Protein AF-A0A6N9C504-F1 (afdb_monomer)

Nearest PDB structures (foldseek):
  4jtf-assembly1_C  TM=4.104E-01  e=1.711E+00  Neisseria meningitidis MC58
  8jq3-assembly1_A  TM=2.906E-01  e=5.612E-01  Lacticaseibacillus rhamnosus
  8jq3-assembly1_B  TM=2.590E-01  e=5.612E-01  Lacticaseibacillus rhamnosus
  8j1j-assembly1_A  TM=4.216E-01  e=2.890E+00  Sulfoacidibacillus thermotolerans
  7cwy-assembly2_C  TM=3.009E-01  e=2.374E+00  Enterococcus faecalis

Structure (mmCIF, N/CA/C/O backbone):
data_AF-A0A6N9C504-F1
#
_entry.id   AF-A0A6N9C504-F1
#
loop_
_atom_site.group_PDB
_atom_site.id
_atom_site.type_symbol
_atom_site.label_atom_id
_atom_site.label_alt_id
_atom_site.label_comp_id
_atom_site.label_asym_id
_atom_site.label_entity_id
_atom_site.label_seq_id
_atom_site.pdbx_PDB_ins_code
_atom_site.Cartn_x
_atom_site.Cartn_y
_atom_site.Cartn_z
_atom_site.occupancy
_atom_site.B_iso_or_equiv
_atom_site.auth_seq_id
_atom_site.auth_comp_id
_atom_site.auth_asym_id
_atom_site.auth_atom_id
_atom_site.pdbx_PDB_model_num
ATOM 1 N N . MET A 1 1 ? -7.511 18.681 29.648 1.00 67.38 1 MET A N 1
ATOM 2 C CA . MET A 1 1 ? -7.944 17.992 28.414 1.00 67.38 1 MET A CA 1
ATOM 3 C C . MET A 1 1 ? -6.778 17.140 27.942 1.00 67.38 1 MET A C 1
ATOM 5 O O . MET A 1 1 ? -5.668 17.660 27.991 1.00 67.38 1 MET A O 1
ATOM 9 N N . PRO A 1 2 ? -6.973 15.858 27.592 1.00 82.31 2 PRO A N 1
ATOM 10 C CA . PRO A 1 2 ? -5.899 15.050 27.020 1.00 82.31 2 PRO A CA 1
ATOM 11 C C . PRO A 1 2 ? -5.472 15.619 25.660 1.00 82.31 2 PRO A C 1
ATOM 13 O O . PRO A 1 2 ? -6.300 16.169 24.932 1.00 82.31 2 PRO A O 1
ATOM 16 N N . THR A 1 3 ? -4.181 15.518 25.342 1.00 87.25 3 THR A N 1
ATOM 17 C CA . THR A 1 3 ? -3.643 15.916 24.035 1.00 87.25 3 THR A CA 1
ATOM 18 C C . THR A 1 3 ? -4.227 15.005 22.953 1.00 87.25 3 THR A C 1
ATOM 20 O O . THR A 1 3 ? -4.136 13.786 23.109 1.00 87.25 3 THR A O 1
ATOM 23 N N . PRO A 1 4 ? -4.809 15.545 21.869 1.00 87.56 4 PRO A N 1
ATOM 24 C CA . PRO A 1 4 ? -5.224 14.731 20.732 1.00 87.56 4 PRO A CA 1
ATOM 25 C C . PRO A 1 4 ? -4.023 14.002 20.122 1.00 87.56 4 PRO A C 1
ATOM 27 O O . PRO A 1 4 ? -2.974 14.608 19.905 1.00 87.56 4 PRO A O 1
ATOM 30 N N . ILE A 1 5 ? -4.181 12.710 19.842 1.00 90.81 5 ILE A N 1
ATOM 31 C CA . ILE A 1 5 ? -3.179 11.876 19.170 1.00 90.81 5 ILE A CA 1
ATOM 32 C C . ILE A 1 5 ? -3.768 11.452 17.825 1.00 90.81 5 ILE A C 1
ATOM 34 O O . ILE A 1 5 ? -4.926 11.046 17.769 1.00 90.81 5 ILE A O 1
ATOM 38 N N . SER A 1 6 ? -2.967 11.547 16.764 1.00 94.62 6 SER A N 1
ATOM 39 C CA . SER A 1 6 ? -3.288 11.022 15.433 1.00 94.62 6 SER A CA 1
ATOM 40 C C . SER A 1 6 ? -2.329 9.881 15.103 1.00 94.62 6 SER A C 1
ATOM 42 O O . SER A 1 6 ? -1.128 10.004 15.362 1.00 94.62 6 SER A O 1
ATOM 44 N N . LEU A 1 7 ? -2.851 8.777 14.566 1.00 96.62 7 LEU A N 1
ATOM 45 C CA . LEU A 1 7 ? -2.054 7.637 14.114 1.00 96.62 7 LEU A CA 1
ATOM 46 C C . LEU A 1 7 ? -1.851 7.702 12.598 1.00 96.62 7 LEU A C 1
ATOM 48 O O . LEU A 1 7 ? -2.815 7.788 11.841 1.00 96.62 7 LEU A O 1
ATOM 52 N N . ILE A 1 8 ? -0.598 7.603 12.161 1.00 96.94 8 ILE A N 1
ATOM 53 C CA . ILE A 1 8 ? -0.251 7.377 10.758 1.00 96.94 8 ILE A CA 1
ATOM 54 C C . ILE A 1 8 ? 0.070 5.896 10.603 1.00 96.94 8 ILE A C 1
ATOM 56 O O . ILE A 1 8 ? 1.023 5.403 11.207 1.00 96.94 8 ILE A O 1
ATOM 60 N N . VAL A 1 9 ? -0.747 5.198 9.823 1.00 96.50 9 VAL A N 1
ATOM 61 C CA . VAL A 1 9 ? -0.491 3.822 9.404 1.00 96.50 9 VAL A CA 1
ATOM 62 C C . VAL A 1 9 ? 0.050 3.866 7.992 1.00 96.50 9 VAL A C 1
ATOM 64 O O . VAL A 1 9 ? -0.568 4.481 7.114 1.00 96.50 9 VAL A O 1
ATOM 67 N N . ASP A 1 10 ? 1.208 3.238 7.810 1.00 93.62 10 ASP A N 1
ATOM 68 C CA . ASP A 1 10 ? 1.906 3.240 6.539 1.00 93.62 10 ASP A CA 1
ATOM 69 C C . ASP A 1 10 ? 1.943 1.883 5.845 1.00 93.62 10 ASP A C 1
ATOM 71 O O . ASP A 1 10 ? 1.687 0.849 6.466 1.00 93.62 10 ASP A O 1
ATOM 75 N N . ASP A 1 11 ? 2.225 1.918 4.546 1.00 93.44 11 ASP A N 1
ATOM 76 C CA . ASP A 1 11 ? 2.511 0.775 3.673 1.00 93.44 11 ASP A CA 1
ATOM 77 C C . 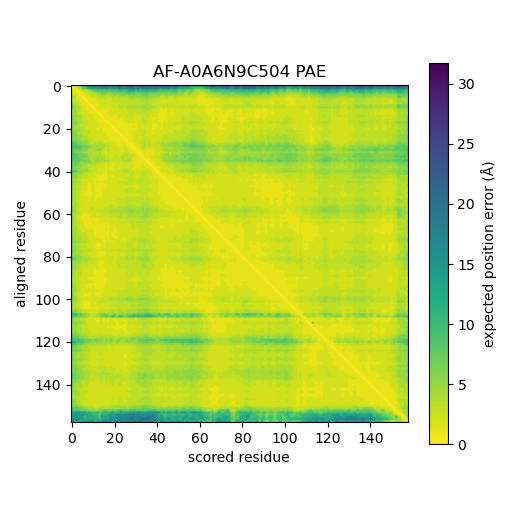ASP A 1 11 ? 1.441 -0.322 3.641 1.00 93.44 11 ASP A C 1
ATOM 79 O O . ASP A 1 11 ? 1.718 -1.495 3.367 1.00 93.44 11 ASP A O 1
ATOM 83 N N . SER A 1 12 ? 0.195 0.037 3.942 1.00 96.81 12 SER A N 1
ATOM 84 C CA . SER A 1 12 ? -0.871 -0.952 4.041 1.00 96.81 12 SER A CA 1
ATOM 85 C C . SER A 1 12 ? -1.366 -1.375 2.661 1.00 96.81 12 SER A C 1
ATOM 87 O O . SER A 1 12 ? -1.568 -0.564 1.754 1.00 96.81 12 SER A O 1
ATOM 89 N N . CYS A 1 13 ? -1.551 -2.681 2.493 1.00 97.00 13 CYS A N 1
ATOM 90 C CA . CYS A 1 13 ? -1.992 -3.286 1.247 1.00 97.00 13 CYS A CA 1
ATOM 91 C C . CYS A 1 13 ? -2.611 -4.675 1.474 1.00 97.00 13 CYS A C 1
ATOM 93 O O . CYS A 1 13 ? -2.354 -5.307 2.504 1.00 97.00 13 CYS A O 1
ATOM 95 N N . PRO A 1 14 ? -3.424 -5.159 0.521 1.00 97.38 14 PRO A N 1
ATOM 96 C CA . PRO A 1 14 ? -3.961 -6.513 0.549 1.00 97.38 14 PRO A CA 1
ATOM 97 C C . PRO A 1 14 ? -2.872 -7.543 0.244 1.00 97.38 14 PRO A C 1
ATOM 99 O O . PRO A 1 14 ? -2.126 -7.377 -0.720 1.00 97.38 14 PRO A O 1
ATOM 102 N N . LEU A 1 15 ? -2.843 -8.629 1.026 1.00 97.38 15 LEU A N 1
ATOM 103 C CA . LEU A 1 15 ? -2.103 -9.888 0.814 1.00 97.38 15 LEU A CA 1
ATOM 104 C C . LEU A 1 15 ? -0.572 -9.818 0.769 1.00 97.38 15 LEU A C 1
ATOM 106 O O . LEU A 1 15 ? 0.092 -10.741 1.239 1.00 97.38 15 LEU A O 1
ATOM 110 N N . ILE A 1 16 ? 0.013 -8.747 0.251 1.00 97.06 16 ILE A N 1
ATOM 111 C CA . ILE A 1 16 ? 1.446 -8.613 0.041 1.00 97.06 16 ILE A CA 1
ATOM 112 C C . ILE A 1 16 ? 2.138 -8.173 1.329 1.00 97.06 16 ILE A C 1
ATOM 114 O O . ILE A 1 16 ? 1.825 -7.146 1.927 1.00 97.06 16 ILE A O 1
ATOM 118 N N . HIS A 1 17 ? 3.172 -8.912 1.726 1.00 95.88 17 HIS A N 1
ATOM 119 C CA . HIS A 1 17 ? 4.104 -8.449 2.747 1.00 95.88 17 HIS A CA 1
ATOM 120 C C . HIS A 1 17 ? 5.127 -7.492 2.119 1.00 95.88 17 HIS A C 1
ATOM 122 O O . HIS A 1 17 ? 6.260 -7.879 1.846 1.00 95.88 17 HIS A O 1
ATOM 128 N N . VAL A 1 18 ? 4.751 -6.234 1.883 1.00 94.62 18 VAL A N 1
ATOM 129 C CA . VAL A 1 18 ? 5.583 -5.257 1.145 1.00 94.62 18 VAL A CA 1
ATOM 130 C C . VAL A 1 18 ? 7.013 -5.154 1.680 1.00 94.62 18 VAL A C 1
ATOM 132 O O . VAL A 1 18 ? 7.961 -5.192 0.899 1.00 94.62 18 VAL A O 1
ATOM 135 N N . TYR A 1 19 ? 7.198 -5.138 3.003 1.00 94.19 19 TYR A N 1
ATOM 136 C CA . TYR A 1 19 ? 8.534 -5.082 3.601 1.00 94.19 19 TYR A CA 1
ATOM 137 C C . TYR A 1 19 ? 9.422 -6.283 3.228 1.00 94.19 19 TYR A C 1
ATOM 139 O O . TYR A 1 19 ? 10.628 -6.122 3.039 1.00 94.19 19 TYR A O 1
ATOM 147 N N . ARG A 1 20 ? 8.846 -7.485 3.071 1.00 95.56 20 ARG A N 1
ATOM 148 C CA . ARG A 1 20 ? 9.571 -8.676 2.601 1.00 95.56 20 ARG A CA 1
ATOM 149 C C . ARG A 1 20 ? 10.149 -8.437 1.208 1.00 95.56 20 ARG A C 1
ATOM 151 O O . ARG A 1 20 ? 11.353 -8.595 1.033 1.00 95.56 20 ARG A O 1
ATOM 158 N N . PHE A 1 21 ? 9.309 -8.014 0.262 1.00 95.00 21 PHE A N 1
ATOM 159 C CA . PHE A 1 21 ? 9.727 -7.730 -1.115 1.00 95.00 21 PHE A CA 1
ATOM 160 C C . PHE A 1 21 ? 10.742 -6.588 -1.171 1.00 95.00 21 PHE A C 1
ATOM 162 O O . PHE A 1 21 ? 11.781 -6.728 -1.806 1.00 95.00 21 PHE A O 1
ATOM 169 N N . HIS A 1 22 ? 10.513 -5.515 -0.414 1.00 93.88 22 HIS A N 1
ATOM 170 C CA . HIS A 1 22 ? 11.433 -4.383 -0.337 1.00 93.88 22 HIS A CA 1
ATOM 171 C C . HIS A 1 22 ? 12.828 -4.801 0.159 1.00 93.88 22 HIS A C 1
ATOM 173 O O . HIS A 1 22 ? 13.852 -4.397 -0.394 1.00 93.88 22 HIS A O 1
ATOM 179 N N . LYS A 1 23 ? 12.902 -5.669 1.179 1.00 95.00 23 LYS A N 1
ATOM 180 C CA . LYS A 1 23 ? 14.183 -6.208 1.655 1.00 95.00 23 LYS A CA 1
ATOM 181 C C . LYS A 1 23 ? 14.923 -7.010 0.590 1.00 95.00 23 LYS A C 1
ATOM 183 O O . LYS A 1 23 ? 16.152 -6.942 0.555 1.00 95.00 23 LYS A O 1
ATOM 188 N N . GLU A 1 24 ? 14.209 -7.790 -0.208 1.00 94.62 24 GLU A N 1
ATOM 189 C CA . GLU A 1 24 ? 14.808 -8.663 -1.215 1.00 94.62 24 GLU A CA 1
ATOM 190 C C . GLU A 1 24 ? 15.227 -7.881 -2.459 1.00 94.62 24 GLU A C 1
ATOM 192 O O . GLU A 1 24 ? 16.375 -7.981 -2.883 1.00 94.62 24 GLU A O 1
ATOM 197 N N . GLU A 1 25 ? 14.322 -7.078 -3.010 1.00 94.75 25 GLU A N 1
ATOM 198 C CA . GLU A 1 25 ? 14.478 -6.455 -4.325 1.00 94.75 25 GLU A CA 1
ATOM 199 C C . GLU A 1 25 ? 15.213 -5.116 -4.255 1.00 94.75 25 GLU A C 1
ATOM 201 O O . GLU A 1 25 ? 16.045 -4.833 -5.110 1.00 94.75 25 GLU A O 1
ATOM 206 N N . VAL A 1 26 ? 14.967 -4.309 -3.217 1.00 94.38 26 VAL A N 1
ATOM 207 C CA . VAL A 1 26 ? 15.607 -2.990 -3.073 1.00 94.38 26 VAL A CA 1
ATOM 208 C C . VAL A 1 26 ? 16.891 -3.088 -2.253 1.00 94.38 26 VAL A C 1
ATOM 210 O O . VAL A 1 26 ? 17.908 -2.496 -2.612 1.00 94.38 26 VAL A O 1
ATOM 213 N N . HIS A 1 27 ? 16.879 -3.842 -1.149 1.00 93.25 27 HIS A N 1
ATOM 214 C CA . HIS A 1 27 ? 18.059 -3.966 -0.281 1.00 93.25 27 HIS A CA 1
ATOM 215 C C . HIS A 1 27 ? 18.976 -5.148 -0.629 1.00 93.25 27 HIS A C 1
ATOM 217 O O . HIS A 1 27 ? 20.049 -5.265 -0.032 1.00 93.25 27 HIS A O 1
ATOM 223 N N . GLY A 1 28 ? 18.576 -6.050 -1.535 1.00 93.94 28 GLY A N 1
ATOM 224 C CA . GLY A 1 28 ? 19.366 -7.244 -1.870 1.00 93.94 28 GLY A CA 1
ATOM 225 C C . GLY A 1 28 ? 19.615 -8.162 -0.667 1.00 93.94 28 GLY A C 1
ATOM 226 O O . GLY A 1 28 ? 20.632 -8.855 -0.592 1.00 93.94 28 GLY A O 1
ATOM 227 N N . SER A 1 29 ? 18.729 -8.119 0.330 1.00 94.62 29 SER A N 1
ATOM 228 C CA . SER A 1 29 ? 18.913 -8.738 1.639 1.00 94.62 29 SER A CA 1
ATOM 229 C C . SER A 1 29 ? 17.898 -9.849 1.879 1.00 94.62 29 SER A C 1
ATOM 231 O O . SER A 1 29 ? 16.782 -9.829 1.371 1.00 94.62 29 SER A O 1
ATOM 233 N N . ARG A 1 30 ? 18.268 -10.835 2.701 1.00 93.69 30 ARG A N 1
ATOM 234 C CA . ARG A 1 30 ? 17.363 -11.950 2.995 1.00 93.69 30 ARG A CA 1
ATOM 235 C C . ARG A 1 30 ? 16.144 -11.487 3.815 1.00 93.69 30 ARG A C 1
ATOM 237 O O . ARG A 1 30 ? 16.305 -10.657 4.724 1.00 93.69 30 ARG A O 1
ATOM 244 N N . PRO A 1 31 ? 14.957 -12.080 3.603 1.00 95.19 31 PRO A N 1
ATOM 245 C CA . PRO A 1 31 ? 13.708 -11.673 4.245 1.00 95.19 31 PRO A CA 1
ATOM 246 C C . PRO A 1 31 ? 13.580 -12.219 5.677 1.00 95.19 31 PRO A C 1
ATOM 248 O O . PRO A 1 31 ? 12.620 -12.898 6.015 1.00 95.19 31 PRO A O 1
ATOM 251 N N . TYR A 1 32 ? 14.559 -11.947 6.539 1.00 95.50 32 TYR A N 1
ATOM 252 C CA . TYR A 1 32 ? 14.493 -12.291 7.960 1.00 95.50 32 TYR A CA 1
ATOM 253 C C . TYR A 1 32 ? 14.245 -11.056 8.824 1.00 95.50 32 TYR A C 1
ATOM 255 O O . TYR A 1 32 ? 14.737 -9.960 8.533 1.00 95.50 32 TYR A O 1
ATOM 263 N N . THR A 1 33 ? 13.505 -11.236 9.909 1.00 91.44 33 THR A N 1
ATOM 264 C CA . THR A 1 33 ? 13.444 -10.292 11.026 1.00 91.44 33 THR A CA 1
ATOM 265 C C . THR A 1 33 ? 14.808 -10.189 11.720 1.00 91.44 33 THR A C 1
ATOM 267 O O . THR A 1 33 ? 15.685 -11.038 11.545 1.00 91.44 33 THR A O 1
ATOM 270 N N . ALA A 1 34 ? 14.994 -9.160 12.551 1.00 88.88 34 ALA A N 1
ATOM 271 C CA . ALA A 1 34 ? 16.228 -8.985 13.324 1.00 88.88 34 ALA A CA 1
ATOM 272 C C . ALA A 1 34 ? 16.513 -10.155 14.290 1.00 88.88 34 ALA A C 1
ATOM 274 O O . ALA A 1 34 ? 17.670 -10.430 14.591 1.00 88.88 34 ALA A O 1
ATOM 275 N N . ASP A 1 35 ? 15.469 -10.860 14.743 1.00 94.81 35 ASP A N 1
ATOM 276 C CA . ASP A 1 35 ? 15.569 -12.053 15.594 1.00 94.81 35 ASP A CA 1
ATOM 277 C C . ASP A 1 35 ? 15.687 -13.375 14.803 1.00 94.81 35 ASP A C 1
ATOM 279 O O . ASP A 1 35 ? 15.675 -14.451 15.397 1.00 94.81 35 ASP A O 1
ATOM 283 N N . GLY A 1 36 ? 15.837 -13.316 13.474 1.00 94.25 36 GLY A N 1
ATOM 284 C CA . GLY A 1 36 ? 16.157 -14.474 12.633 1.00 94.25 36 GLY A CA 1
ATOM 285 C C . GLY A 1 36 ? 14.964 -15.305 12.154 1.00 94.25 36 GLY A C 1
ATOM 286 O O . GLY A 1 36 ? 15.166 -16.381 11.593 1.00 94.25 36 GLY A O 1
ATOM 287 N N . ARG A 1 37 ? 13.725 -14.833 12.328 1.00 95.38 37 ARG A N 1
ATOM 288 C CA . ARG A 1 37 ? 12.526 -15.477 11.767 1.00 95.38 37 ARG A CA 1
ATOM 289 C C . ARG A 1 37 ? 12.327 -15.069 10.314 1.00 95.38 37 ARG A C 1
ATOM 291 O O . ARG A 1 37 ? 12.587 -13.928 9.946 1.00 95.38 37 ARG A O 1
ATOM 298 N N . LEU A 1 38 ? 11.863 -16.001 9.487 1.00 95.25 38 LEU A N 1
ATOM 299 C CA . LEU A 1 38 ? 11.498 -15.696 8.107 1.00 95.25 38 LEU A CA 1
ATOM 300 C C . LEU A 1 38 ? 10.256 -14.791 8.097 1.00 95.25 38 LEU A C 1
ATOM 302 O O . LEU A 1 38 ? 9.306 -15.035 8.844 1.00 95.25 38 LEU A O 1
ATOM 306 N N . LEU A 1 39 ? 10.275 -13.743 7.276 1.00 95.75 39 LEU A N 1
ATOM 307 C CA . LEU A 1 39 ? 9.104 -12.913 7.019 1.00 95.75 39 LEU A CA 1
ATOM 308 C C . LEU A 1 39 ? 8.061 -13.737 6.259 1.00 95.75 39 LEU A C 1
ATOM 310 O O . LEU A 1 39 ? 8.403 -14.486 5.348 1.00 95.75 39 LEU A O 1
ATOM 314 N N . LEU A 1 40 ? 6.792 -13.587 6.641 1.00 93.94 40 LEU A N 1
ATOM 315 C CA . LEU A 1 40 ? 5.677 -14.266 5.980 1.00 93.94 40 LEU A CA 1
ATOM 316 C C . LEU A 1 40 ? 5.612 -13.878 4.504 1.00 93.94 40 LEU A C 1
ATOM 318 O O . LEU A 1 40 ? 5.795 -12.705 4.187 1.00 93.94 40 LEU A O 1
ATOM 322 N N . ASP A 1 41 ? 5.311 -14.835 3.632 1.00 89.88 41 ASP A N 1
ATOM 323 C CA . ASP A 1 41 ? 5.160 -14.566 2.200 1.00 89.88 41 ASP A CA 1
ATOM 324 C C . ASP A 1 41 ? 3.925 -13.698 1.910 1.00 89.88 41 ASP A C 1
ATOM 326 O O . ASP A 1 41 ? 3.984 -12.814 1.057 1.00 89.88 41 ASP A O 1
ATOM 330 N N . THR A 1 42 ? 2.847 -13.892 2.677 1.00 94.38 42 THR A N 1
ATOM 331 C CA . THR A 1 42 ? 1.592 -13.140 2.566 1.00 94.38 42 THR A CA 1
ATOM 332 C C . THR A 1 42 ? 1.054 -12.696 3.928 1.00 94.38 42 THR A C 1
ATOM 334 O O . THR A 1 42 ? 1.371 -13.281 4.969 1.00 94.38 42 THR A O 1
ATOM 337 N N . ILE A 1 43 ? 0.236 -11.642 3.923 1.00 96.50 43 ILE A N 1
ATOM 338 C CA . ILE A 1 43 ? -0.475 -11.110 5.090 1.00 96.50 43 ILE A CA 1
ATOM 339 C C . ILE A 1 43 ? -1.982 -11.353 4.903 1.00 96.50 43 ILE A C 1
ATOM 341 O O . ILE A 1 43 ? -2.573 -10.773 3.994 1.00 96.50 43 ILE A O 1
ATOM 345 N N . PRO A 1 44 ? -2.633 -12.190 5.730 1.00 96.62 44 PRO A N 1
ATOM 346 C CA . PRO A 1 44 ? -4.049 -12.512 5.554 1.00 96.62 44 PRO A CA 1
ATOM 347 C C . PRO A 1 44 ? -4.966 -11.341 5.938 1.00 96.62 44 PRO A C 1
ATOM 349 O O . PRO A 1 44 ? -4.646 -10.575 6.849 1.00 96.62 44 PRO A O 1
ATOM 352 N N . ASN A 1 45 ? -6.154 -11.268 5.324 1.00 98.25 45 ASN A N 1
ATOM 353 C CA . ASN A 1 45 ? -7.178 -10.253 5.630 1.00 98.25 45 ASN A CA 1
ATOM 354 C C . ASN A 1 45 ? -7.582 -10.229 7.117 1.00 98.25 45 ASN A C 1
ATOM 356 O O . ASN A 1 45 ? -7.827 -9.155 7.659 1.00 98.25 45 ASN A O 1
ATOM 360 N N . GLU A 1 46 ? -7.528 -11.371 7.814 1.00 98.06 46 GLU A N 1
ATOM 361 C CA . GLU A 1 46 ? -7.784 -11.454 9.263 1.00 98.06 46 GLU A CA 1
ATOM 362 C C . GLU A 1 46 ? -6.878 -10.507 10.079 1.00 98.06 46 GLU A C 1
ATOM 364 O O . GLU A 1 46 ? -7.261 -10.012 11.141 1.00 98.06 46 GLU A O 1
ATOM 369 N N . PHE A 1 47 ? -5.667 -10.209 9.594 1.00 97.81 47 PHE A N 1
ATOM 370 C CA . PHE A 1 47 ? -4.797 -9.234 10.247 1.00 97.81 47 PHE A CA 1
ATOM 371 C C . PHE A 1 47 ? -5.411 -7.827 10.236 1.00 97.81 47 PHE A C 1
ATOM 373 O O . PHE A 1 47 ? -5.376 -7.139 11.259 1.00 97.81 47 PHE A O 1
ATOM 380 N N . LEU A 1 48 ? -6.006 -7.418 9.109 1.00 98.31 48 LEU A N 1
ATOM 381 C CA . LEU A 1 48 ? -6.721 -6.149 9.000 1.00 98.31 48 LEU A CA 1
ATOM 382 C C . LEU A 1 48 ? -7.947 -6.137 9.920 1.00 98.31 48 LEU A C 1
ATOM 384 O O . LEU A 1 48 ? -8.151 -5.152 10.623 1.00 98.31 48 LEU A O 1
ATOM 388 N N . ASP A 1 49 ? -8.715 -7.227 9.981 1.00 98.44 49 ASP A N 1
ATOM 389 C CA . ASP A 1 49 ? -9.888 -7.305 10.862 1.00 98.44 49 ASP A CA 1
ATOM 390 C C . ASP A 1 49 ? -9.518 -7.064 12.327 1.00 98.44 49 ASP A C 1
ATOM 392 O O . ASP A 1 49 ? -10.139 -6.246 13.010 1.00 98.44 49 ASP A O 1
ATOM 396 N N . ARG A 1 50 ? -8.444 -7.710 12.789 1.00 98.50 50 ARG A N 1
ATOM 397 C CA . ARG A 1 50 ? -7.931 -7.533 14.152 1.00 98.50 50 ARG A CA 1
ATOM 398 C C . ARG A 1 50 ? -7.379 -6.130 14.390 1.00 98.50 50 ARG A C 1
ATOM 400 O O . ARG A 1 50 ? -7.487 -5.612 15.500 1.00 98.50 50 ARG A O 1
ATOM 407 N N . PHE A 1 51 ? -6.777 -5.511 13.376 1.00 98.12 51 PHE A N 1
ATOM 408 C CA . PHE A 1 51 ? -6.362 -4.112 13.455 1.00 98.12 51 PHE A CA 1
ATOM 409 C C . PHE A 1 51 ? -7.576 -3.182 13.610 1.00 98.12 51 PHE A C 1
ATOM 411 O O . PHE A 1 51 ? -7.575 -2.317 14.489 1.00 98.12 51 PHE A O 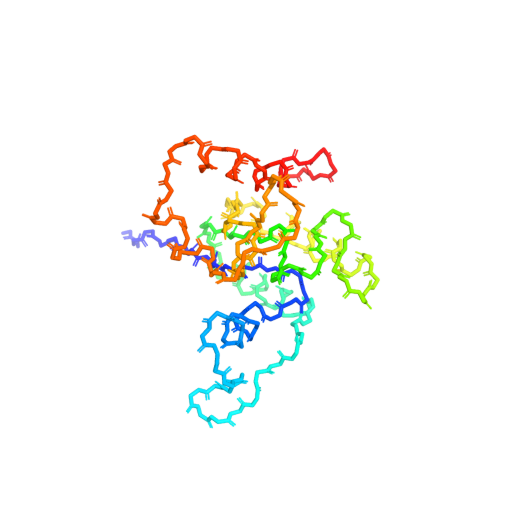1
ATOM 418 N N . CYS A 1 52 ? -8.635 -3.395 12.826 1.00 98.31 52 CYS A N 1
ATOM 419 C CA . CYS A 1 52 ? -9.881 -2.642 12.937 1.00 98.31 52 CYS A CA 1
ATOM 420 C C . CYS A 1 52 ? -10.530 -2.803 14.322 1.00 98.31 52 CYS A C 1
ATOM 422 O O . CYS A 1 52 ? -10.983 -1.808 14.886 1.00 98.31 52 CYS A O 1
ATOM 424 N N . ASP A 1 53 ? -10.499 -4.002 14.918 1.00 98.44 53 ASP A N 1
ATOM 425 C CA . ASP A 1 53 ? -11.001 -4.225 16.284 1.00 98.44 53 ASP A CA 1
ATOM 426 C C . ASP A 1 53 ? -10.286 -3.326 17.308 1.00 98.44 53 ASP A C 1
ATOM 428 O O . ASP A 1 53 ? -10.920 -2.738 18.188 1.00 98.44 53 ASP A O 1
ATOM 432 N N . VAL A 1 54 ? -8.962 -3.171 17.182 1.00 97.44 54 VAL A N 1
ATOM 433 C CA . VAL A 1 54 ? -8.166 -2.286 18.048 1.00 97.44 54 VAL A CA 1
ATOM 434 C C . VAL A 1 54 ? -8.509 -0.818 17.799 1.00 97.44 54 VAL A C 1
ATOM 436 O O . VAL A 1 54 ? -8.707 -0.064 18.753 1.00 97.44 54 VAL A O 1
ATOM 439 N N . VAL A 1 55 ? -8.604 -0.405 16.533 1.00 96.88 55 VAL A N 1
ATOM 440 C CA . VAL A 1 55 ? -8.988 0.963 16.152 1.00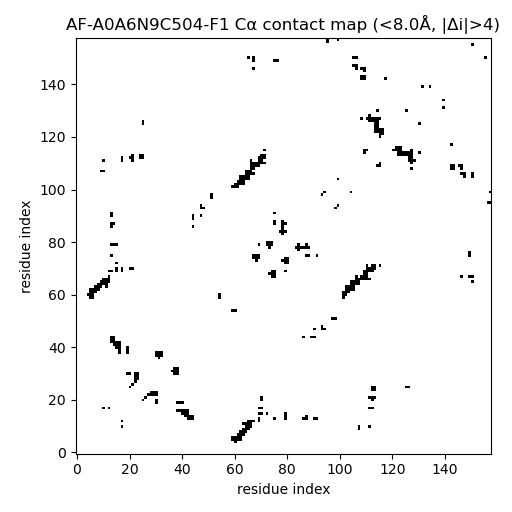 96.88 55 VAL A CA 1
ATOM 441 C C . VAL A 1 55 ? -10.334 1.346 16.764 1.00 96.88 55 VAL A C 1
ATOM 443 O O . VAL A 1 55 ? -10.457 2.419 17.359 1.00 96.88 55 VAL A O 1
ATOM 446 N N . GLU A 1 56 ? -11.332 0.474 16.642 1.00 96.25 56 GLU A N 1
ATOM 447 C CA . GLU A 1 56 ? -12.687 0.700 17.140 1.00 96.25 56 GLU A CA 1
ATOM 448 C C . GLU A 1 56 ? -12.725 0.729 18.672 1.00 96.25 56 GLU A C 1
ATOM 450 O O . GLU A 1 56 ? -13.287 1.664 19.249 1.00 96.25 56 GLU A O 1
ATOM 455 N N . ALA A 1 57 ? -12.077 -0.236 19.334 1.00 96.88 57 ALA A N 1
ATOM 456 C CA . ALA A 1 57 ? -12.042 -0.326 20.793 1.00 96.88 57 ALA A CA 1
ATOM 457 C C . ALA A 1 57 ? -11.307 0.854 21.448 1.00 96.88 57 ALA A C 1
ATOM 459 O O . ALA A 1 57 ? -11.696 1.311 22.524 1.00 96.88 57 ALA A O 1
ATOM 460 N N . CYS A 1 58 ? -10.250 1.359 20.808 1.00 94.38 58 CYS A N 1
ATOM 461 C CA . CYS A 1 58 ? -9.439 2.459 21.328 1.00 94.38 58 CYS A CA 1
ATOM 462 C C . CYS A 1 58 ? -9.848 3.837 20.785 1.00 94.38 58 CYS A C 1
ATOM 464 O O . CYS A 1 58 ? -9.293 4.845 21.221 1.00 94.38 58 CYS A O 1
ATOM 466 N N . GLY A 1 59 ? -10.804 3.905 19.853 1.00 94.12 59 GLY A N 1
ATOM 467 C CA . GLY A 1 59 ? -11.242 5.157 19.234 1.00 94.12 59 GLY A CA 1
ATOM 468 C C . GLY A 1 59 ? -10.137 5.874 18.451 1.00 94.12 59 GLY A C 1
ATOM 469 O O . GLY A 1 59 ? -10.105 7.104 18.442 1.00 94.12 59 GLY A O 1
ATOM 470 N N . VAL A 1 60 ? -9.226 5.123 17.824 1.00 95.31 60 VAL A N 1
ATOM 471 C CA . VAL A 1 60 ? -8.071 5.665 17.086 1.00 95.31 60 VAL A CA 1
ATOM 472 C C . VAL A 1 60 ? -8.526 6.328 15.785 1.00 95.31 60 VAL A C 1
ATOM 474 O O . VAL A 1 60 ? -9.441 5.840 15.127 1.00 95.31 60 VAL A O 1
ATOM 477 N N . ALA A 1 61 ? -7.880 7.429 15.406 1.00 96.69 61 ALA A N 1
ATOM 478 C CA . ALA A 1 61 ? -8.123 8.154 14.163 1.00 96.69 61 ALA A CA 1
ATOM 479 C C . ALA A 1 61 ? -6.803 8.685 13.577 1.00 96.69 61 ALA A C 1
ATOM 481 O O . ALA A 1 61 ? -5.824 8.846 14.316 1.00 96.69 61 ALA A O 1
ATOM 482 N N . GLY A 1 62 ? -6.776 8.972 12.273 1.00 97.06 62 GLY A N 1
ATOM 483 C CA . GLY A 1 62 ? -5.608 9.566 11.616 1.00 97.06 62 GLY A CA 1
ATOM 484 C C . GLY A 1 62 ? -5.539 9.333 10.107 1.00 97.06 62 GLY A C 1
ATOM 485 O O . GLY A 1 62 ? -6.517 9.563 9.408 1.00 97.06 62 GLY A O 1
ATOM 486 N N . LYS A 1 63 ? -4.380 8.900 9.598 1.00 97.19 63 LYS A N 1
ATOM 487 C CA . LYS A 1 63 ? -4.154 8.590 8.172 1.00 97.19 63 LYS A CA 1
ATOM 488 C C . LYS A 1 63 ? -3.814 7.118 7.996 1.00 97.19 63 LYS A C 1
ATOM 490 O O . LYS A 1 63 ? -3.058 6.561 8.791 1.00 97.19 63 LYS A O 1
ATOM 495 N N . PHE A 1 64 ? -4.340 6.515 6.939 1.00 97.50 64 PHE A N 1
ATOM 496 C CA . PHE A 1 64 ? -4.059 5.137 6.556 1.00 97.50 64 PHE A CA 1
ATOM 497 C C . PHE A 1 64 ? -3.700 5.108 5.070 1.00 97.50 64 PHE A C 1
ATOM 499 O O . PHE A 1 64 ? -4.518 5.505 4.240 1.00 97.50 64 PHE A O 1
ATOM 506 N N . SER A 1 65 ? -2.477 4.706 4.712 1.00 96.62 65 SER A N 1
ATOM 507 C CA . SER A 1 65 ? -2.140 4.579 3.290 1.00 96.62 65 SER A CA 1
ATOM 508 C C . SER A 1 65 ? -2.684 3.299 2.674 1.00 96.62 65 SER A C 1
ATOM 510 O O . SER A 1 65 ? -2.863 2.294 3.350 1.00 96.62 65 SER A O 1
ATOM 512 N N . ILE A 1 66 ? -2.934 3.333 1.368 1.00 97.00 66 ILE A N 1
ATOM 513 C CA . ILE A 1 66 ? -3.239 2.148 0.566 1.00 97.00 66 ILE A CA 1
ATOM 514 C C . ILE A 1 66 ? -2.260 2.130 -0.599 1.00 97.00 66 ILE A C 1
ATOM 516 O O . ILE A 1 66 ? -2.267 3.050 -1.416 1.00 97.00 66 ILE A O 1
ATOM 520 N N . ILE A 1 67 ? -1.423 1.097 -0.685 1.00 97.50 67 ILE A N 1
ATOM 521 C CA . ILE A 1 67 ? -0.506 0.940 -1.818 1.00 97.50 67 ILE A CA 1
ATOM 522 C C . ILE A 1 67 ? -1.304 0.442 -3.036 1.00 97.50 67 ILE A C 1
ATOM 524 O O . ILE A 1 67 ? -1.893 -0.638 -2.967 1.00 97.50 67 ILE A O 1
ATOM 528 N N . PRO A 1 68 ? -1.330 1.182 -4.159 1.00 96.94 68 PRO A N 1
ATOM 529 C CA . PRO A 1 68 ? -2.122 0.817 -5.330 1.00 96.94 68 PRO A CA 1
ATOM 530 C C . PRO A 1 68 ? -1.658 -0.432 -6.081 1.00 96.94 68 PRO A C 1
ATOM 532 O O . PRO A 1 68 ? -2.485 -1.171 -6.609 1.00 96.94 68 PRO A O 1
ATOM 535 N N . VAL A 1 69 ? -0.346 -0.655 -6.155 1.00 97.31 69 VAL A N 1
ATOM 536 C CA . VAL A 1 69 ? 0.301 -1.742 -6.906 1.00 97.31 69 VAL A CA 1
ATOM 537 C C . VAL A 1 69 ? 1.267 -2.485 -5.969 1.00 97.31 69 VAL A C 1
ATOM 539 O O . VAL A 1 69 ? 2.485 -2.389 -6.138 1.00 97.31 69 VAL A O 1
ATOM 542 N N . PRO A 1 70 ? 0.773 -3.178 -4.925 1.00 97.06 70 PRO A N 1
ATOM 543 C CA . PRO A 1 70 ? 1.601 -3.675 -3.822 1.00 97.06 70 PRO A CA 1
ATOM 544 C C . PRO A 1 70 ? 2.801 -4.503 -4.290 1.00 97.06 70 PRO A C 1
ATOM 546 O O . PRO A 1 70 ? 2.643 -5.543 -4.929 1.00 97.06 70 PRO A O 1
ATOM 549 N N . ALA A 1 71 ? 4.016 -4.013 -4.018 1.00 96.06 71 ALA A N 1
ATOM 550 C CA . ALA A 1 71 ? 5.284 -4.592 -4.478 1.00 96.06 71 ALA A CA 1
ATOM 551 C C . ALA A 1 71 ? 5.376 -4.895 -5.993 1.00 96.06 71 ALA A C 1
ATOM 553 O O . ALA A 1 71 ? 6.240 -5.660 -6.426 1.00 96.06 71 ALA A O 1
ATOM 554 N N . GLY A 1 72 ? 4.503 -4.311 -6.815 1.00 95.88 72 GLY A N 1
ATOM 555 C CA . GLY A 1 72 ? 4.422 -4.605 -8.240 1.00 95.88 72 GLY A CA 1
ATOM 556 C C . GLY A 1 72 ? 3.766 -5.948 -8.601 1.00 95.88 72 GLY A C 1
ATOM 557 O O . GLY A 1 72 ? 3.987 -6.432 -9.710 1.00 95.88 72 GLY A O 1
ATOM 558 N N . ARG A 1 73 ? 3.014 -6.576 -7.686 1.00 96.50 73 ARG A N 1
ATOM 559 C CA . ARG A 1 73 ? 2.405 -7.914 -7.849 1.00 96.50 73 ARG A CA 1
ATOM 560 C C . ARG A 1 73 ? 0.893 -7.840 -8.075 1.00 96.50 73 ARG A C 1
ATOM 562 O O . ARG A 1 73 ? 0.103 -8.296 -7.254 1.00 96.50 73 ARG A O 1
ATOM 569 N N . GLY A 1 74 ? 0.490 -7.247 -9.195 1.00 96.38 74 GLY A N 1
ATOM 570 C CA . GLY A 1 74 ? -0.909 -6.894 -9.457 1.00 96.38 74 GLY A CA 1
ATOM 571 C C . GLY A 1 74 ? -1.279 -5.534 -8.863 1.00 96.38 74 GLY A C 1
ATOM 572 O O . GLY A 1 74 ? -0.400 -4.751 -8.497 1.00 96.38 74 GLY A O 1
ATOM 573 N N . ASP A 1 75 ? -2.572 -5.229 -8.801 1.00 96.31 75 ASP A N 1
ATOM 574 C CA . ASP A 1 75 ? -3.063 -3.917 -8.374 1.00 96.31 75 ASP A CA 1
ATOM 575 C C . ASP A 1 75 ? -4.423 -3.999 -7.669 1.00 96.31 75 ASP A C 1
ATOM 577 O O . ASP A 1 75 ? -5.143 -4.991 -7.769 1.00 96.31 75 ASP A O 1
ATOM 581 N N . ILE A 1 76 ? -4.793 -2.946 -6.941 1.00 96.31 76 ILE A N 1
ATOM 582 C CA . ILE A 1 76 ? -6.021 -2.934 -6.134 1.00 96.31 76 ILE A CA 1
ATOM 583 C C . ILE A 1 76 ? -7.325 -2.942 -6.956 1.00 96.31 76 ILE A C 1
ATOM 585 O O . ILE A 1 76 ? -8.383 -3.209 -6.393 1.00 96.31 76 ILE A O 1
ATOM 589 N N . LEU A 1 77 ? -7.287 -2.658 -8.263 1.00 95.81 77 LEU A N 1
ATOM 590 C CA . LEU A 1 77 ? -8.464 -2.707 -9.145 1.00 95.81 77 LEU A CA 1
ATOM 591 C C . LEU A 1 77 ? -8.635 -4.090 -9.772 1.00 95.81 77 LEU A C 1
ATOM 593 O O . LEU A 1 77 ? -9.759 -4.566 -9.917 1.00 95.81 77 LEU A O 1
ATOM 597 N N . SER A 1 78 ? -7.530 -4.734 -10.137 1.00 95.81 78 SER A N 1
ATOM 598 C CA . SER A 1 78 ? -7.511 -6.011 -10.857 1.00 95.81 78 SER A CA 1
ATOM 599 C C . SER A 1 78 ? -7.325 -7.223 -9.937 1.00 95.81 78 SER A C 1
ATOM 601 O O . SER A 1 78 ? -7.626 -8.342 -10.345 1.00 95.81 78 SER A O 1
ATOM 603 N N . GLY A 1 79 ? -6.850 -7.005 -8.709 1.00 97.38 79 GLY A N 1
ATOM 604 C CA . GLY A 1 79 ? -6.461 -8.042 -7.758 1.00 97.38 79 GLY A CA 1
ATOM 605 C C . GLY A 1 79 ? -4.946 -8.255 -7.688 1.00 97.38 79 GLY A C 1
ATOM 606 O O . GLY A 1 79 ? -4.191 -7.891 -8.597 1.00 97.38 79 GLY A O 1
ATOM 607 N N . ILE A 1 80 ? -4.508 -8.863 -6.585 1.00 97.69 80 ILE A N 1
ATOM 608 C CA . ILE A 1 80 ? -3.127 -9.320 -6.400 1.00 97.69 80 ILE A CA 1
ATOM 609 C C . ILE A 1 80 ? -2.850 -10.547 -7.274 1.00 97.69 80 ILE A C 1
ATOM 611 O O . ILE A 1 80 ? -3.667 -11.460 -7.382 1.00 97.69 80 ILE A O 1
ATOM 615 N N . GLU A 1 81 ? -1.688 -10.552 -7.926 1.00 96.31 81 GLU A N 1
ATOM 616 C CA . GLU A 1 81 ? -1.291 -11.613 -8.850 1.00 96.31 81 GLU A CA 1
ATOM 617 C C . GLU A 1 81 ? -1.191 -12.973 -8.144 1.00 96.31 81 GLU A C 1
ATOM 619 O O . GLU A 1 81 ? -0.496 -13.118 -7.142 1.00 96.31 81 GLU A O 1
ATOM 624 N N . GLY A 1 82 ? -1.837 -13.991 -8.719 1.00 96.19 82 GLY A N 1
ATOM 625 C CA . GLY A 1 82 ? -1.812 -15.363 -8.203 1.00 96.19 82 GLY A CA 1
ATOM 626 C C . GLY A 1 82 ? -2.923 -15.687 -7.202 1.00 96.19 82 GLY A C 1
ATOM 627 O O . GLY A 1 82 ? -3.153 -16.868 -6.941 1.00 96.19 82 GLY A O 1
ATOM 628 N N . ASP A 1 83 ? -3.650 -14.680 -6.719 1.00 96.88 83 ASP A N 1
ATOM 629 C CA . ASP A 1 83 ? -4.793 -14.831 -5.821 1.00 96.88 83 ASP A CA 1
ATOM 630 C C . ASP A 1 83 ? -6.125 -14.552 -6.540 1.00 96.88 83 ASP A C 1
ATOM 632 O O . ASP A 1 83 ? -6.174 -13.971 -7.626 1.00 96.88 83 ASP A O 1
ATOM 636 N N . ASP A 1 84 ? -7.236 -14.978 -5.932 1.00 97.62 84 ASP A N 1
ATOM 637 C CA . ASP A 1 84 ? -8.574 -14.581 -6.381 1.00 97.62 84 ASP A CA 1
ATOM 638 C C . ASP A 1 84 ? -8.771 -13.070 -6.118 1.00 97.62 84 ASP A C 1
ATOM 640 O O . ASP A 1 84 ? -8.671 -12.644 -4.958 1.00 97.62 84 ASP A O 1
ATOM 644 N N . PRO A 1 85 ? -9.090 -12.244 -7.141 1.00 97.31 85 PRO A N 1
ATOM 645 C CA . PRO A 1 85 ? -9.344 -10.813 -6.964 1.00 97.31 85 PRO A CA 1
ATOM 646 C C . PRO A 1 85 ? -10.383 -10.494 -5.883 1.00 97.31 85 PRO A C 1
ATOM 648 O O . PRO A 1 85 ? -10.287 -9.454 -5.230 1.00 97.31 85 PRO A O 1
ATOM 651 N N . ALA A 1 86 ? -11.334 -11.401 -5.624 1.00 97.69 86 ALA A N 1
ATOM 652 C CA . ALA A 1 86 ? -12.324 -11.238 -4.563 1.00 97.69 86 ALA A CA 1
ATOM 653 C C . ALA A 1 86 ? -11.694 -11.021 -3.176 1.00 97.69 86 ALA A C 1
ATOM 655 O O . ALA A 1 86 ? -12.231 -10.251 -2.382 1.00 97.69 86 ALA A O 1
ATOM 656 N N . ILE A 1 87 ? -10.536 -11.630 -2.896 1.00 97.94 87 ILE A N 1
ATOM 657 C CA . ILE A 1 87 ? -9.831 -11.484 -1.613 1.00 97.94 87 ILE A CA 1
ATOM 658 C C . ILE A 1 87 ? -9.236 -10.074 -1.478 1.00 97.94 87 ILE A C 1
ATOM 660 O O . ILE A 1 87 ? -9.268 -9.470 -0.403 1.00 97.94 87 ILE A O 1
ATOM 664 N N . THR A 1 88 ? -8.738 -9.515 -2.584 1.00 97.88 88 THR A N 1
ATOM 665 C CA . THR A 1 88 ? -8.267 -8.121 -2.644 1.00 97.88 88 THR A CA 1
ATOM 666 C C . THR A 1 88 ? -9.423 -7.149 -2.409 1.00 97.88 88 THR A C 1
ATOM 668 O O . THR A 1 88 ? -9.300 -6.198 -1.637 1.00 97.88 88 THR A O 1
ATOM 671 N N . TYR A 1 89 ? -10.573 -7.412 -3.030 1.00 97.31 89 TYR A N 1
ATOM 672 C CA . TYR A 1 89 ? -11.764 -6.578 -2.876 1.00 97.31 89 TYR A CA 1
ATOM 673 C C . TYR A 1 89 ? -12.361 -6.654 -1.471 1.00 97.31 89 TYR A C 1
ATOM 675 O O . TYR A 1 89 ? -12.805 -5.634 -0.950 1.00 97.31 89 TYR A O 1
ATOM 683 N N . GLU A 1 90 ? -12.330 -7.823 -0.830 1.00 97.88 90 GLU A N 1
ATOM 684 C CA . GLU A 1 90 ? -12.738 -7.983 0.568 1.00 97.88 90 GLU A CA 1
ATOM 685 C C . GLU A 1 90 ? -11.887 -7.113 1.500 1.00 97.88 90 GLU A C 1
ATOM 687 O O . GLU A 1 90 ? -12.429 -6.407 2.350 1.00 97.88 90 GLU A O 1
ATOM 692 N N . TRP A 1 91 ? -10.566 -7.093 1.301 1.00 98.12 91 TRP A N 1
ATOM 693 C CA . TRP A 1 91 ? -9.669 -6.238 2.079 1.00 98.12 91 TRP A CA 1
ATOM 694 C C . TRP A 1 91 ? -10.038 -4.755 1.933 1.00 98.12 91 TRP A C 1
ATOM 696 O O . TRP A 1 91 ? -10.186 -4.046 2.930 1.00 98.12 91 TRP A O 1
ATOM 706 N N . LEU A 1 92 ? -10.248 -4.291 0.694 1.00 97.19 92 LEU A N 1
ATOM 707 C CA . LEU A 1 92 ? -10.621 -2.901 0.399 1.00 97.19 92 LEU A CA 1
ATOM 708 C C . LEU A 1 92 ? -11.988 -2.541 0.989 1.00 97.19 92 LEU A C 1
ATOM 710 O O . LEU A 1 92 ? -12.163 -1.452 1.539 1.00 97.19 92 LEU A O 1
ATOM 714 N N . ASP A 1 93 ? -12.950 -3.460 0.924 1.00 97.00 93 ASP A N 1
ATOM 715 C CA . ASP A 1 93 ? -14.267 -3.275 1.521 1.00 97.00 93 ASP A CA 1
ATOM 716 C C . ASP A 1 93 ? -14.200 -3.201 3.055 1.00 97.00 93 ASP A C 1
ATOM 718 O O . ASP A 1 93 ? -14.882 -2.365 3.652 1.00 97.00 93 ASP A O 1
ATOM 722 N N . THR A 1 94 ? -13.338 -3.992 3.701 1.00 98.00 94 THR A N 1
ATOM 723 C CA . THR A 1 94 ? -13.083 -3.888 5.145 1.00 98.00 94 THR A CA 1
ATOM 724 C C . THR A 1 94 ? -12.461 -2.541 5.509 1.00 98.00 94 THR A C 1
ATOM 726 O O . THR A 1 94 ? -12.978 -1.875 6.410 1.00 98.00 94 THR A O 1
ATOM 729 N N . VAL A 1 95 ? -11.422 -2.087 4.791 1.00 97.19 95 VAL A N 1
ATOM 730 C CA . VAL A 1 95 ? -10.823 -0.752 4.998 1.00 97.19 95 VAL A CA 1
ATOM 731 C C . VAL A 1 95 ? -11.892 0.332 4.891 1.00 97.19 95 VAL A C 1
ATOM 733 O O . VAL A 1 95 ? -12.069 1.131 5.810 1.00 97.19 95 VAL A O 1
ATOM 736 N N . ARG A 1 96 ? -12.670 0.319 3.808 1.00 95.81 96 ARG A N 1
ATOM 737 C CA . ARG A 1 96 ? -13.736 1.290 3.564 1.00 95.81 96 ARG A CA 1
ATOM 738 C C . ARG A 1 96 ? -14.787 1.271 4.673 1.00 95.81 96 ARG A C 1
ATOM 740 O O . ARG A 1 96 ? -15.064 2.302 5.270 1.00 95.81 96 ARG A O 1
ATOM 747 N N . ARG A 1 97 ? -15.366 0.107 4.988 1.00 96.75 97 ARG A N 1
ATOM 748 C CA . ARG A 1 97 ? -16.467 0.004 5.962 1.00 96.75 97 ARG A CA 1
ATOM 749 C C . ARG A 1 97 ? -16.044 0.306 7.394 1.00 96.75 97 ARG A C 1
ATOM 751 O O . ARG A 1 97 ? -16.863 0.824 8.151 1.00 96.75 97 ARG A O 1
ATOM 758 N N . ARG A 1 98 ? -14.825 -0.072 7.786 1.00 97.50 98 ARG A N 1
ATOM 759 C CA . ARG A 1 98 ? -14.398 -0.031 9.194 1.00 97.50 98 ARG A CA 1
ATOM 760 C C . ARG A 1 98 ? -13.490 1.148 9.527 1.00 97.50 98 ARG A C 1
ATOM 762 O O . ARG A 1 98 ? -13.448 1.552 10.686 1.00 97.50 98 ARG A O 1
ATOM 769 N N . LEU A 1 99 ? -12.789 1.725 8.547 1.00 97.19 99 LEU A N 1
ATOM 770 C CA . LEU A 1 99 ? -11.802 2.781 8.802 1.00 97.19 99 LEU A CA 1
ATOM 771 C C . LEU A 1 99 ? -12.215 4.170 8.294 1.00 97.19 99 LEU A C 1
ATOM 773 O O . LEU A 1 99 ? -11.762 5.150 8.884 1.00 97.19 99 LEU A O 1
ATOM 777 N N . SER A 1 100 ? -13.097 4.307 7.294 1.00 95.62 100 SER A N 1
ATOM 778 C CA . SER A 1 100 ? -13.343 5.619 6.653 1.00 95.62 100 SER A CA 1
ATOM 779 C C . SER A 1 100 ? -13.972 6.681 7.561 1.00 95.62 100 SER A C 1
ATOM 781 O O . SER A 1 100 ? -13.766 7.875 7.374 1.00 95.62 100 SER A O 1
ATOM 783 N N . ALA A 1 101 ? -14.673 6.272 8.622 1.00 95.06 101 ALA A N 1
ATOM 784 C CA . ALA A 1 101 ? -15.212 7.203 9.615 1.00 95.06 101 ALA A CA 1
ATOM 785 C C . ALA A 1 101 ? -14.136 7.845 10.518 1.00 95.06 101 ALA A C 1
ATOM 787 O O . ALA A 1 101 ? -14.450 8.737 11.308 1.00 95.06 101 ALA A O 1
ATOM 788 N N . ARG A 1 102 ? -12.894 7.345 10.481 1.00 95.38 102 ARG A N 1
ATOM 789 C CA . ARG A 1 102 ? -11.814 7.712 11.414 1.00 95.38 102 ARG A CA 1
ATOM 790 C C . ARG A 1 102 ? -10.484 8.006 10.728 1.00 95.38 102 ARG A C 1
ATOM 792 O O . ARG A 1 102 ? -9.620 8.617 11.357 1.00 95.38 102 ARG A O 1
ATOM 799 N N . PHE A 1 103 ? -10.308 7.550 9.495 1.00 97.25 103 PHE A N 1
ATOM 800 C CA . PHE A 1 103 ? -9.065 7.672 8.757 1.00 97.25 103 PHE A CA 1
ATOM 801 C C . PHE A 1 103 ? -9.275 8.341 7.407 1.00 97.25 103 PHE A C 1
ATOM 803 O O . PHE A 1 103 ? -10.181 7.974 6.664 1.00 97.25 103 PHE A O 1
ATOM 810 N N . ASP A 1 104 ? -8.373 9.264 7.083 1.00 95.81 104 ASP A N 1
ATOM 811 C CA . ASP A 1 104 ? -8.172 9.732 5.717 1.00 95.81 104 ASP A CA 1
ATOM 812 C C . ASP A 1 104 ? -7.265 8.744 4.968 1.00 95.81 104 ASP A C 1
ATOM 814 O O . ASP A 1 104 ? -6.250 8.279 5.506 1.00 95.81 104 ASP A O 1
ATOM 818 N N . PHE A 1 105 ? -7.611 8.441 3.716 1.00 95.44 105 PHE A N 1
ATOM 819 C CA . PHE A 1 105 ? -6.838 7.537 2.866 1.00 95.44 105 PHE A CA 1
ATOM 820 C C . PHE A 1 105 ? -5.962 8.299 1.876 1.00 95.44 105 PHE A C 1
ATOM 822 O O . PHE A 1 105 ? -6.398 9.265 1.248 1.00 95.44 105 PHE A O 1
ATOM 829 N N . CYS A 1 106 ? -4.728 7.837 1.687 1.00 94.12 106 CYS A N 1
ATOM 830 C CA . CYS A 1 106 ? -3.844 8.341 0.639 1.00 94.12 106 CYS A CA 1
ATOM 831 C C . CYS A 1 106 ? -2.964 7.215 0.081 1.00 94.12 106 CYS A C 1
ATOM 833 O O . CYS A 1 106 ? -2.822 6.174 0.720 1.00 94.12 106 CYS A O 1
ATOM 835 N N . PRO A 1 107 ? -2.366 7.372 -1.105 1.00 94.25 107 PRO A N 1
ATOM 836 C CA . PRO A 1 107 ? -1.353 6.426 -1.540 1.00 94.25 107 PRO A CA 1
ATOM 837 C C . PRO A 1 107 ? -0.051 6.655 -0.763 1.00 94.25 107 PRO A C 1
ATOM 839 O O . PRO A 1 107 ? 0.237 7.786 -0.374 1.00 94.25 107 PRO A O 1
ATOM 842 N N . GLU A 1 108 ? 0.762 5.610 -0.626 1.00 86.56 108 GLU A N 1
ATOM 843 C CA . GLU A 1 108 ? 2.175 5.721 -0.227 1.00 86.56 108 GLU A CA 1
ATOM 844 C C . GLU A 1 108 ? 3.068 5.439 -1.446 1.00 86.56 108 GLU A C 1
ATOM 846 O O . GLU A 1 108 ? 3.899 4.531 -1.448 1.00 86.56 108 GLU A O 1
ATOM 851 N N . MET A 1 109 ? 2.805 6.203 -2.518 1.00 88.62 109 MET A N 1
ATOM 852 C CA . MET A 1 109 ? 3.253 5.979 -3.902 1.00 88.62 109 MET A CA 1
ATOM 853 C C . MET A 1 109 ? 2.649 4.706 -4.544 1.00 88.62 109 MET A C 1
ATOM 855 O O . MET A 1 109 ? 1.592 4.269 -4.100 1.00 88.62 109 MET A O 1
ATOM 859 N N . LEU A 1 110 ? 3.177 4.203 -5.674 1.00 97.06 110 LEU A N 1
ATOM 860 C CA . LEU A 1 110 ? 2.528 3.143 -6.463 1.00 97.06 110 LEU A CA 1
ATOM 861 C C . LEU A 1 110 ? 2.812 1.749 -5.913 1.00 97.06 110 LEU A C 1
ATOM 863 O O . LEU A 1 110 ? 1.876 0.964 -5.812 1.00 97.06 110 LEU A O 1
ATOM 867 N N . THR A 1 111 ? 4.065 1.427 -5.586 1.00 97.06 111 THR A N 1
ATOM 868 C CA . THR A 1 111 ? 4.449 0.048 -5.224 1.00 97.06 111 THR A CA 1
ATOM 869 C C . THR A 1 111 ? 5.014 -0.090 -3.824 1.00 97.06 111 THR A C 1
ATOM 871 O O . THR A 1 111 ? 5.021 -1.205 -3.293 1.00 97.06 111 THR A O 1
ATOM 874 N N . HIS A 1 112 ? 5.526 1.008 -3.261 1.00 95.38 112 HIS A N 1
ATOM 875 C CA . HIS A 1 112 ? 6.367 1.021 -2.069 1.00 95.38 112 HIS A CA 1
ATOM 876 C C . HIS A 1 112 ? 7.570 0.051 -2.168 1.00 95.38 112 HIS A C 1
ATOM 878 O O . HIS A 1 112 ? 8.082 -0.500 -1.191 1.00 95.38 112 HIS A O 1
ATOM 884 N N . ASN A 1 113 ? 8.024 -0.204 -3.395 1.00 96.62 113 ASN A N 1
ATOM 885 C CA . ASN A 1 113 ? 9.065 -1.171 -3.721 1.00 96.62 113 ASN A CA 1
ATOM 886 C C . ASN A 1 113 ? 9.880 -0.649 -4.916 1.00 96.62 113 ASN A C 1
ATOM 888 O O . ASN A 1 113 ? 10.375 0.474 -4.846 1.00 96.62 113 ASN A O 1
ATOM 892 N N . LEU A 1 114 ? 10.032 -1.409 -6.007 1.00 97.38 114 LEU A N 1
ATOM 893 C CA . LEU A 1 114 ? 10.652 -0.927 -7.239 1.00 97.38 114 LEU A CA 1
ATOM 894 C C . LEU A 1 114 ? 9.770 0.104 -7.946 1.00 97.38 114 LEU A C 1
ATOM 896 O O . LEU A 1 114 ? 8.546 -0.023 -8.014 1.00 97.38 114 LEU A O 1
ATOM 900 N N . THR A 1 115 ? 10.414 1.118 -8.509 1.00 97.75 115 THR A N 1
ATOM 901 C CA . THR A 1 115 ? 9.742 2.223 -9.192 1.00 97.75 115 THR A CA 1
ATOM 902 C C . THR A 1 115 ? 9.058 1.752 -10.471 1.00 97.75 115 THR A C 1
ATOM 904 O O . THR A 1 115 ? 9.698 1.127 -11.317 1.00 97.75 115 THR A O 1
ATOM 907 N N . VAL A 1 116 ? 7.798 2.138 -10.687 1.00 97.56 116 VAL A N 1
ATOM 908 C CA . VAL A 1 116 ? 7.096 1.879 -11.954 1.00 97.56 116 VAL A CA 1
ATOM 909 C C . VAL A 1 116 ? 7.666 2.748 -13.078 1.00 97.56 116 VAL A C 1
ATOM 911 O O . VAL A 1 116 ? 7.717 3.975 -12.981 1.00 97.56 116 VAL A O 1
ATOM 914 N N . ASN A 1 117 ? 8.024 2.144 -14.208 1.00 96.56 117 ASN A N 1
ATOM 915 C CA . ASN A 1 117 ? 8.354 2.907 -15.406 1.00 96.56 117 ASN A CA 1
ATOM 916 C C . ASN A 1 117 ? 7.077 3.216 -16.199 1.00 96.56 117 ASN A C 1
ATOM 918 O O . ASN A 1 117 ? 6.669 2.451 -17.070 1.00 96.56 117 ASN A O 1
ATOM 922 N N . LEU A 1 118 ? 6.456 4.368 -15.929 1.00 95.31 118 LEU A N 1
ATOM 923 C CA . LEU A 1 118 ? 5.199 4.762 -16.581 1.00 95.31 118 LEU A CA 1
ATOM 924 C C . LEU A 1 118 ? 5.297 4.948 -18.104 1.00 95.31 118 LEU A C 1
ATOM 926 O O . LEU A 1 118 ? 4.272 4.921 -18.778 1.00 95.31 118 LEU A O 1
ATOM 930 N N . SER A 1 119 ? 6.499 5.151 -18.651 1.00 92.00 119 SER A N 1
ATOM 931 C CA . SER A 1 119 ? 6.687 5.391 -20.089 1.00 92.00 119 SER A CA 1
ATOM 932 C C . SER A 1 119 ? 6.905 4.111 -20.893 1.00 92.00 119 SER A C 1
ATOM 934 O O . SER A 1 119 ? 6.344 3.969 -21.977 1.00 92.00 119 SER A O 1
ATOM 936 N N . ALA A 1 120 ? 7.704 3.179 -20.367 1.00 91.38 120 ALA A N 1
ATOM 937 C CA . ALA A 1 120 ? 8.031 1.925 -21.045 1.00 91.38 120 ALA A CA 1
ATOM 938 C C . ALA A 1 120 ? 7.187 0.731 -20.563 1.00 91.38 120 ALA A C 1
ATOM 940 O O . ALA A 1 120 ? 7.192 -0.315 -21.208 1.00 91.38 120 ALA A O 1
ATOM 941 N N . GLY A 1 121 ? 6.475 0.877 -19.442 1.00 91.19 121 GLY A N 1
ATOM 942 C CA . GLY A 1 121 ? 5.929 -0.245 -18.685 1.00 91.19 121 GLY A CA 1
ATOM 943 C C . GLY A 1 12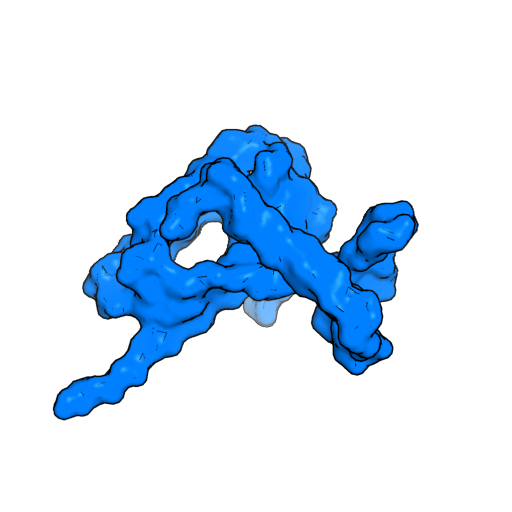1 ? 7.002 -0.957 -17.850 1.00 91.19 121 GLY A C 1
ATOM 944 O O . GLY A 1 121 ? 8.203 -0.738 -18.019 1.00 91.19 121 GLY A O 1
ATOM 945 N N . GLY A 1 122 ? 6.563 -1.815 -16.928 1.00 94.38 122 GLY A N 1
ATOM 946 C CA . GLY A 1 122 ? 7.452 -2.537 -16.014 1.00 94.38 122 GLY A CA 1
ATOM 947 C C . GLY A 1 122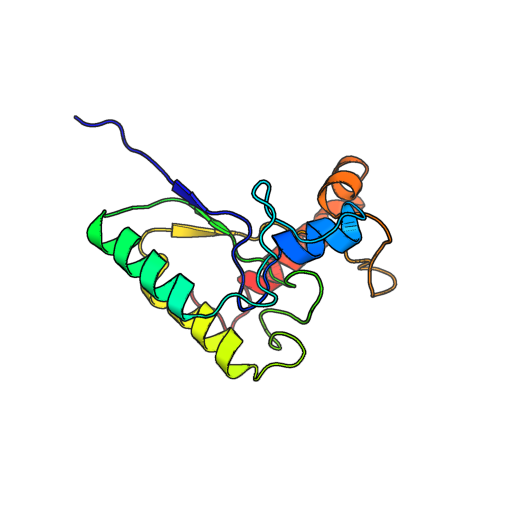 ? 8.044 -1.648 -14.916 1.00 94.38 122 GLY A C 1
ATOM 948 O O . GLY A 1 122 ? 7.418 -0.676 -14.485 1.00 94.38 122 GLY A O 1
ATOM 949 N N . TYR A 1 123 ? 9.253 -1.988 -14.465 1.00 96.81 123 TYR A N 1
ATOM 950 C CA . TYR A 1 123 ? 9.897 -1.372 -13.304 1.00 96.81 123 TYR A CA 1
ATOM 951 C C . TYR A 1 123 ? 11.340 -0.967 -13.609 1.00 96.81 123 TYR A C 1
ATOM 953 O O . TYR A 1 123 ? 12.025 -1.619 -14.401 1.00 96.81 123 TYR A O 1
ATOM 961 N N . PHE A 1 124 ? 11.808 0.107 -12.978 1.00 96.31 124 PHE A N 1
ATOM 962 C CA . PHE A 1 124 ? 13.238 0.390 -12.896 1.00 96.31 124 PHE A CA 1
ATOM 963 C C . PHE A 1 124 ? 13.897 -0.539 -11.871 1.00 96.31 124 PHE A C 1
ATOM 965 O O . PHE A 1 124 ? 13.269 -0.922 -10.885 1.00 96.31 124 PHE A O 1
ATOM 972 N N . ASP A 1 125 ? 15.186 -0.827 -12.064 1.00 95.00 125 ASP A N 1
ATOM 973 C CA . ASP A 1 125 ? 16.041 -1.482 -11.062 1.00 95.00 125 ASP A CA 1
ATOM 974 C C . ASP A 1 125 ? 16.470 -0.472 -9.978 1.00 95.00 125 ASP A C 1
ATOM 976 O O . ASP A 1 125 ? 17.646 -0.199 -9.746 1.00 95.00 125 ASP A O 1
ATOM 980 N N . GLU A 1 126 ? 15.479 0.213 -9.406 1.00 96.06 126 GLU A N 1
ATOM 981 C CA . GLU A 1 126 ? 15.650 1.192 -8.343 1.00 96.06 126 GLU A CA 1
ATOM 982 C C . GLU A 1 126 ? 14.362 1.324 -7.523 1.00 96.06 126 GLU A C 1
ATOM 984 O O . GLU A 1 126 ? 13.260 1.452 -8.070 1.00 96.06 126 GLU A O 1
ATOM 989 N N . GLY A 1 127 ? 14.514 1.357 -6.197 1.00 96.81 127 GLY A N 1
ATOM 990 C CA . GLY A 1 127 ? 13.413 1.604 -5.273 1.00 96.81 127 GLY A CA 1
ATOM 991 C C . GLY A 1 127 ? 12.746 2.970 -5.478 1.00 96.81 127 GLY A C 1
ATOM 992 O O . GLY A 1 127 ? 13.396 3.970 -5.775 1.00 96.81 127 GLY A O 1
ATOM 993 N N . GLU A 1 128 ? 11.440 3.027 -5.255 1.00 96.12 128 GLU A N 1
ATOM 994 C CA . GLU A 1 128 ? 10.593 4.205 -5.465 1.00 96.12 128 GLU A CA 1
ATOM 995 C C . GLU A 1 128 ? 11.033 5.411 -4.626 1.00 96.12 128 GLU A C 1
ATOM 997 O O . GLU A 1 128 ? 11.081 6.543 -5.116 1.00 96.12 128 GLU A O 1
ATOM 1002 N N . SER A 1 129 ? 11.448 5.161 -3.380 1.00 94.81 129 SER A N 1
ATOM 1003 C CA . SER A 1 129 ? 11.985 6.190 -2.487 1.00 94.81 129 SER A CA 1
ATOM 1004 C C . SER A 1 129 ? 13.260 6.846 -3.047 1.00 94.81 129 SER A C 1
ATOM 1006 O O . SER A 1 129 ? 13.190 8.033 -3.372 1.00 94.81 129 SER A O 1
ATOM 1008 N N . PRO A 1 130 ? 14.397 6.145 -3.261 1.00 95.94 130 PRO A N 1
ATOM 1009 C CA . PRO A 1 130 ? 15.605 6.775 -3.804 1.00 95.94 130 PRO A CA 1
ATOM 1010 C C . PRO A 1 130 ? 15.422 7.331 -5.222 1.00 95.94 130 PRO A C 1
ATOM 1012 O O . PRO A 1 130 ? 15.978 8.388 -5.535 1.00 95.94 130 PRO A O 1
ATOM 1015 N N . TRP A 1 131 ? 14.606 6.684 -6.061 1.00 97.62 131 TRP A N 1
ATOM 1016 C CA . TRP A 1 131 ? 14.287 7.196 -7.390 1.00 97.62 131 TRP A CA 1
ATOM 1017 C C . TRP A 1 131 ? 13.598 8.560 -7.319 1.00 97.62 131 TRP A C 1
ATOM 1019 O O . TRP A 1 131 ? 14.042 9.497 -7.991 1.00 97.62 131 TRP A O 1
ATOM 1029 N N . SER A 1 132 ? 12.557 8.689 -6.483 1.00 96.50 132 SER A N 1
ATOM 1030 C CA . SER A 1 132 ? 11.740 9.907 -6.378 1.00 96.50 132 SER A CA 1
ATOM 1031 C C . SER A 1 132 ? 12.549 11.133 -5.952 1.00 96.50 132 SER A C 1
ATOM 1033 O O . SER A 1 132 ? 12.304 12.228 -6.455 1.00 96.50 132 SER A O 1
ATOM 1035 N N . GLN A 1 133 ? 13.573 10.949 -5.110 1.00 97.19 133 GLN A N 1
ATOM 1036 C CA . GLN A 1 133 ? 14.434 12.038 -4.627 1.00 97.19 133 GLN A CA 1
ATOM 1037 C C . GLN A 1 133 ? 15.297 12.678 -5.729 1.00 97.19 133 GLN A C 1
ATOM 1039 O O . GLN A 1 133 ? 15.872 13.745 -5.521 1.00 97.19 133 GLN A O 1
ATOM 1044 N N . LYS A 1 134 ? 15.410 12.033 -6.898 1.00 97.88 134 LYS A N 1
ATOM 1045 C CA . LYS A 1 134 ? 16.205 12.502 -8.047 1.00 97.88 134 LYS A CA 1
ATOM 1046 C C . LYS A 1 134 ? 15.348 13.054 -9.186 1.00 97.88 134 LYS A C 1
ATOM 1048 O O . LYS A 1 134 ? 15.895 13.490 -10.197 1.00 97.88 134 LYS A O 1
ATOM 1053 N N . GLN A 1 135 ? 14.027 12.986 -9.051 1.00 97.31 135 GLN A N 1
ATOM 1054 C CA . GLN A 1 135 ? 13.095 13.415 -10.084 1.00 97.31 135 GLN A CA 1
ATOM 1055 C C . GLN A 1 135 ? 12.667 14.867 -9.886 1.00 97.31 135 GLN A C 1
ATOM 1057 O O . GLN A 1 135 ? 12.736 15.419 -8.789 1.00 97.31 135 GLN A O 1
ATOM 1062 N N . ASP A 1 136 ? 12.172 15.478 -10.959 1.00 97.62 136 ASP A N 1
ATOM 1063 C CA . ASP A 1 136 ? 11.533 16.784 -10.900 1.00 97.62 136 ASP A CA 1
ATOM 1064 C C . ASP A 1 136 ? 10.002 16.673 -10.972 1.00 97.62 136 ASP A C 1
ATOM 1066 O O . ASP A 1 136 ? 9.409 15.594 -11.080 1.00 97.62 136 ASP A O 1
ATOM 1070 N N . ARG A 1 137 ? 9.339 17.832 -10.936 1.00 97.31 137 ARG A N 1
ATOM 1071 C CA . ARG A 1 137 ? 7.881 17.925 -11.038 1.00 97.31 137 ARG A CA 1
ATOM 1072 C C . ARG A 1 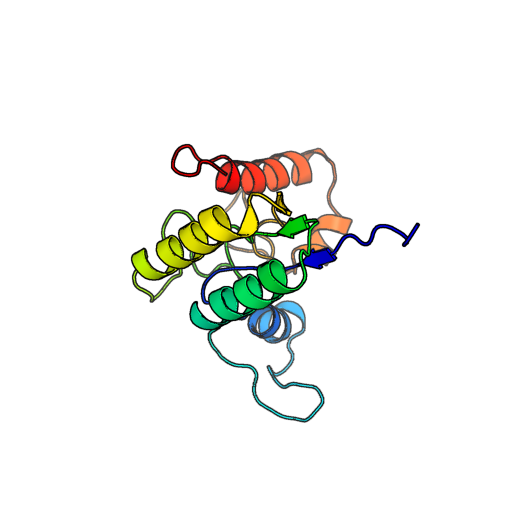137 ? 7.333 17.268 -12.309 1.00 97.31 137 ARG A C 1
ATOM 1074 O O . ARG A 1 137 ? 6.224 16.739 -12.251 1.00 97.31 137 ARG A O 1
ATOM 1081 N N . SER A 1 138 ? 8.039 17.334 -13.437 1.00 97.25 138 SER A N 1
ATOM 1082 C CA . SER A 1 138 ? 7.545 16.804 -14.714 1.00 97.25 138 SER A CA 1
ATOM 1083 C C . SER A 1 138 ? 7.418 15.280 -14.685 1.00 97.25 138 SER A C 1
ATOM 1085 O O . SER A 1 138 ? 6.451 14.748 -15.225 1.00 97.25 138 SER A O 1
ATOM 1087 N N . THR A 1 139 ? 8.309 14.606 -13.955 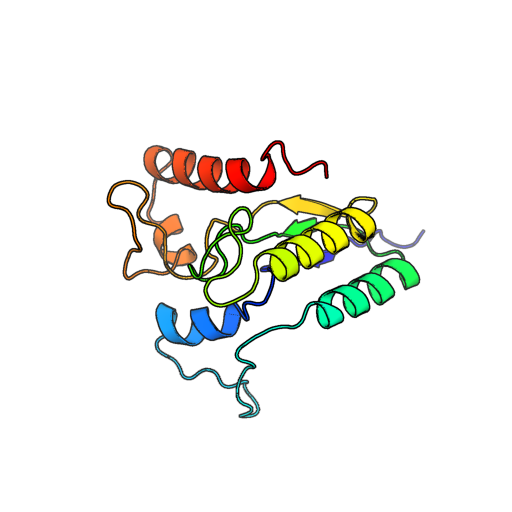1.00 96.44 139 THR A N 1
ATOM 1088 C CA . THR A 1 139 ? 8.255 13.157 -13.729 1.00 96.44 139 THR A CA 1
ATOM 1089 C C . THR A 1 139 ? 7.333 12.783 -12.565 1.00 96.44 139 THR A C 1
ATOM 1091 O O . THR A 1 139 ? 6.531 11.859 -12.686 1.00 96.44 139 THR A O 1
ATOM 1094 N N . LEU A 1 140 ? 7.393 13.501 -11.437 1.00 97.19 140 LEU A N 1
ATOM 1095 C CA . LEU A 1 140 ? 6.619 13.141 -10.240 1.00 97.19 140 LEU A CA 1
ATOM 1096 C C . LEU A 1 140 ? 5.122 13.438 -10.372 1.00 97.19 140 LEU A C 1
ATOM 1098 O O . LEU A 1 140 ? 4.311 12.708 -9.811 1.00 97.19 140 LEU A O 1
ATOM 1102 N N . THR A 1 141 ? 4.729 14.473 -11.122 1.00 97.75 141 THR A N 1
ATOM 1103 C CA . THR A 1 141 ? 3.306 14.817 -11.303 1.00 97.75 141 THR A CA 1
ATOM 1104 C C . THR A 1 141 ? 2.497 13.659 -11.900 1.00 97.75 141 THR A C 1
ATOM 1106 O O . THR A 1 141 ? 1.520 13.262 -11.264 1.00 97.75 141 THR A O 1
ATOM 1109 N N . PRO A 1 142 ? 2.851 13.081 -13.069 1.00 97.50 142 PRO A N 1
ATOM 1110 C CA . PRO A 1 142 ? 2.109 11.944 -13.613 1.00 97.50 142 PRO A CA 1
ATOM 1111 C C . PRO A 1 142 ? 2.203 10.706 -12.713 1.00 97.50 142 PRO A C 1
ATOM 1113 O O . PRO A 1 142 ? 1.235 9.960 -12.617 1.00 97.50 142 PRO A O 1
ATOM 1116 N N . TYR A 1 143 ? 3.319 10.522 -12.001 1.00 97.56 143 TYR A N 1
ATOM 1117 C CA . TYR A 1 143 ? 3.501 9.407 -11.072 1.00 97.56 143 TYR A CA 1
ATOM 1118 C C . TYR A 1 143 ? 2.527 9.451 -9.890 1.00 97.56 143 TYR A C 1
ATOM 1120 O O . TYR A 1 143 ? 1.791 8.498 -9.637 1.00 97.56 143 TYR A O 1
ATOM 1128 N N . ILE A 1 144 ? 2.459 10.598 -9.215 1.00 96.62 144 ILE A N 1
ATOM 1129 C CA . ILE A 1 144 ? 1.534 10.833 -8.104 1.00 96.62 144 ILE A CA 1
ATOM 1130 C C . ILE A 1 144 ? 0.089 10.833 -8.608 1.00 96.62 144 ILE A C 1
ATOM 1132 O O . ILE A 1 144 ? -0.777 10.240 -7.974 1.00 96.62 144 ILE A O 1
ATOM 1136 N N . THR A 1 145 ? -0.174 11.440 -9.772 1.00 96.75 145 THR A N 1
ATOM 1137 C CA . THR A 1 145 ? -1.508 11.414 -10.396 1.00 96.75 145 THR A CA 1
ATOM 1138 C C . THR A 1 145 ? -1.970 9.977 -10.595 1.00 96.75 145 THR A C 1
ATOM 1140 O O . THR A 1 145 ? -3.084 9.644 -10.202 1.00 96.75 145 THR A O 1
ATOM 1143 N N . LYS A 1 146 ? -1.095 9.101 -11.104 1.00 96.62 146 LYS A N 1
ATOM 1144 C CA . LYS A 1 146 ? -1.427 7.693 -11.301 1.00 96.62 146 LYS A CA 1
ATOM 1145 C C . LYS A 1 146 ? -1.784 6.996 -9.990 1.00 96.62 146 LYS A C 1
ATOM 1147 O O . LYS A 1 146 ? -2.763 6.260 -9.951 1.00 96.62 146 LYS A O 1
ATOM 1152 N N . ALA A 1 147 ? -1.038 7.249 -8.916 1.00 96.00 147 ALA A N 1
ATOM 1153 C CA . ALA A 1 147 ? -1.359 6.699 -7.600 1.00 96.00 147 ALA A CA 1
ATOM 1154 C C . ALA A 1 147 ? -2.728 7.189 -7.089 1.00 96.00 147 ALA A C 1
ATOM 1156 O O . ALA A 1 147 ? -3.520 6.399 -6.582 1.00 96.00 147 ALA A O 1
ATOM 1157 N N . MET A 1 148 ? -3.051 8.470 -7.292 1.00 95.06 148 MET A N 1
ATOM 1158 C CA . MET A 1 148 ? -4.353 9.037 -6.925 1.00 95.06 148 MET A CA 1
ATOM 1159 C C . MET A 1 148 ? -5.507 8.494 -7.780 1.00 95.06 148 MET A C 1
ATOM 1161 O O . MET A 1 148 ? -6.609 8.324 -7.264 1.00 95.06 148 MET A O 1
ATOM 1165 N N . GLU A 1 149 ? -5.292 8.200 -9.066 1.00 94.81 149 GLU A N 1
ATOM 1166 C CA . GLU A 1 149 ? -6.306 7.591 -9.946 1.00 94.81 149 GLU A CA 1
ATOM 1167 C C . GLU A 1 149 ? -6.777 6.225 -9.434 1.00 94.81 149 GLU A C 1
ATOM 1169 O O . GLU A 1 149 ? -7.963 5.917 -9.519 1.00 94.81 149 GLU A O 1
ATOM 1174 N N . TYR A 1 150 ? -5.873 5.422 -8.867 1.00 95.00 150 TYR A N 1
ATOM 1175 C CA . TYR A 1 150 ? -6.231 4.139 -8.262 1.00 95.00 150 TYR A CA 1
ATOM 1176 C C . TYR A 1 150 ? -7.188 4.304 -7.080 1.00 95.00 150 TYR A C 1
ATOM 1178 O O . TYR A 1 150 ? -8.190 3.596 -6.993 1.00 95.00 150 TYR A O 1
ATOM 1186 N N . LEU A 1 151 ? -6.907 5.260 -6.191 1.00 92.06 151 LEU A N 1
ATOM 1187 C CA . LEU A 1 151 ? -7.744 5.501 -5.017 1.00 92.06 151 LEU A CA 1
ATOM 1188 C C . LEU A 1 151 ? -9.026 6.257 -5.384 1.00 92.06 151 LEU A C 1
ATOM 1190 O O . LEU A 1 151 ? -10.057 6.028 -4.777 1.00 92.06 151 LEU A O 1
ATOM 1194 N N . SER A 1 152 ? -9.017 7.124 -6.392 1.00 88.62 152 SER A N 1
ATOM 1195 C CA . SER A 1 152 ? -10.212 7.864 -6.832 1.00 88.62 152 SER A CA 1
ATOM 1196 C C . SER A 1 152 ? -11.063 7.118 -7.866 1.00 88.62 152 SER A C 1
ATOM 1198 O O . SER A 1 152 ? -11.985 7.701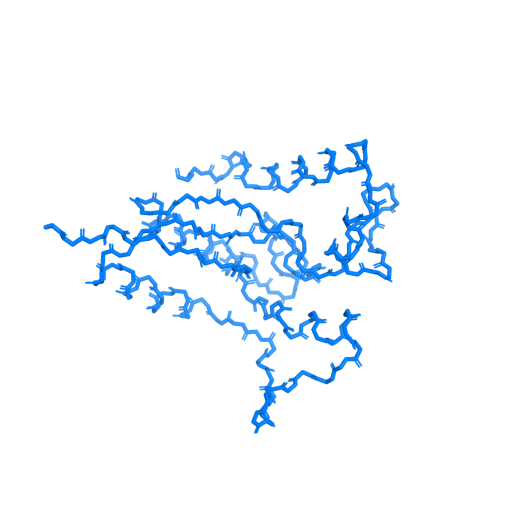 -8.441 1.00 88.62 152 SER A O 1
ATOM 1200 N N . HIS A 1 153 ? -10.768 5.839 -8.120 1.00 87.44 153 HIS A N 1
ATOM 1201 C CA . HIS A 1 153 ? -11.519 5.041 -9.079 1.00 87.44 153 HIS A CA 1
ATOM 1202 C C . HIS A 1 153 ? -13.000 4.979 -8.690 1.00 87.44 153 HIS A C 1
ATOM 1204 O O . HIS A 1 153 ? -13.340 4.792 -7.527 1.00 87.44 153 HIS A O 1
ATOM 1210 N N . LYS A 1 154 ? -13.892 5.100 -9.679 1.00 74.69 154 LYS A N 1
ATOM 1211 C CA . LYS A 1 154 ? -15.357 5.184 -9.497 1.00 74.69 154 LYS A CA 1
ATOM 1212 C C . LYS A 1 154 ? -15.979 4.013 -8.723 1.00 74.69 154 LYS A C 1
ATOM 1214 O O . LYS A 1 154 ? -17.098 4.137 -8.236 1.00 74.69 154 LYS A O 1
ATOM 1219 N N . ASP A 1 155 ? -15.279 2.883 -8.681 1.00 74.19 155 ASP A N 1
ATOM 1220 C CA . ASP A 1 155 ? -15.727 1.672 -7.992 1.00 74.19 155 ASP A CA 1
ATOM 1221 C C . ASP A 1 155 ? -15.472 1.761 -6.473 1.00 74.19 155 ASP A C 1
ATOM 1223 O O . ASP A 1 155 ? -15.995 0.952 -5.7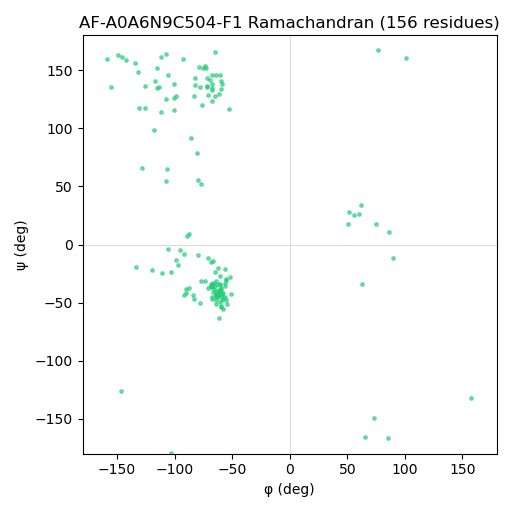10 1.00 74.19 155 ASP A O 1
ATOM 1227 N N . TRP A 1 156 ? -14.741 2.789 -6.024 1.00 73.50 156 TRP A N 1
ATOM 1228 C CA . TRP A 1 156 ? -14.498 3.107 -4.623 1.00 73.50 156 TRP A CA 1
ATOM 1229 C C . TRP A 1 156 ? -15.281 4.356 -4.204 1.00 73.50 156 TRP A C 1
ATOM 1231 O O . TRP A 1 156 ? -15.134 5.436 -4.774 1.00 73.50 156 TRP A O 1
ATOM 1241 N N . THR A 1 157 ? -16.087 4.230 -3.151 1.00 66.56 157 THR A N 1
ATOM 1242 C CA . THR A 1 157 ? -16.626 5.372 -2.397 1.00 66.56 157 THR A CA 1
ATOM 1243 C C . THR A 1 157 ? -16.099 5.282 -0.971 1.00 66.56 157 THR A C 1
ATOM 1245 O O . THR A 1 157 ? -16.615 4.475 -0.193 1.00 66.56 157 THR A O 1
ATOM 1248 N N . TRP A 1 158 ? -15.046 6.039 -0.668 1.00 73.25 158 TRP A N 1
ATOM 1249 C CA . TRP A 1 158 ? -14.439 6.096 0.665 1.00 73.25 158 TRP A CA 1
ATOM 1250 C C . TRP A 1 158 ? -15.368 6.747 1.688 1.00 73.25 158 TRP A C 1
ATOM 1252 O O . TRP A 1 158 ? -15.991 7.777 1.340 1.00 73.25 158 TRP A O 1
#

Sequence (158 aa):
MPTPISLIVDDSCPLIHVYRFHKEEVHGSRPYTADGRLLLDTIPNEFLDRFCDVVEACGVAGKFSIIPVPAGRGDILSGIEGDDPAITYEWLDTVRRRLSARFDFCPEMLTHNLTVNLSAGGYFDEGESPWSQKQDRSTLTPYITKAMEYLSHKDWTW

Radius of gyration: 16.27 Å; Cα contacts (8 Å, |Δi|>4): 243; chains: 1; bounding box: 36×34×50 Å

Secondary structure (DSSP, 8-state):
-PPP--EEE-S--SEE-HHHHHHHHTS---SB-TTSPBPPSEE-HHHHHHHHHHHHHHT--EEEE--SSGGGSEETTTEETTS-HHHHHHHHHHHHHHHTTTEEEE-S-S-SSEEE-TTTSSEEEEEHHHHHTT--HHHHHHHHHHHHHHHT-TT---

pLDDT: mean 94.71, std 5.3, range [66.56, 98.5]

Foldseek 3Di:
DDDDDADEADDDAAWAPLVQLQCCQAVVHHQADPVGHHDDRTDALVVVVVVLVVCVVVVHAHAHEYAQCAQVQRGLVGAGHPDDNVRSVVSLVSCQVRHPVGYDYAHPFHHQHFDAPPPPGDGDSHGPVVVVVPDDCVVVVVRRVVRVCSQPPPVDDD

Mean predicted aligned error: 3.39 Å

Solvent-accessible surface area (backbone atoms only — not comparable to full-atom values): 9010 Å² total; per-residue (Å²): 132,85,80,88,76,71,48,79,47,73,81,34,54,66,47,50,34,40,69,39,51,28,31,40,74,62,64,72,34,77,48,51,47,99,88,68,46,76,54,60,82,57,42,63,62,69,58,56,54,56,49,47,53,50,34,64,76,69,68,56,35,36,39,38,29,44,31,39,20,43,56,70,45,42,26,73,89,76,14,45,65,95,55,68,36,66,61,36,48,50,39,53,49,48,49,41,77,71,36,45,95,41,34,52,77,46,56,56,51,46,24,69,20,54,24,72,30,87,86,82,56,68,64,46,102,42,33,36,70,73,51,55,78,75,53,52,68,83,61,46,49,61,53,53,49,53,27,48,49,61,68,66,30,88,93,53,81,114